Protein AF-A0A447TX66-F1 (afdb_monomer_lite)

Radius of gyration: 24.99 Å; chains: 1; bounding box: 85×60×57 Å

pLDDT: mean 77.47, std 19.2, range [28.36, 94.19]

InterPro domains:
  IPR015038 Glutarate 2-hydroxylase GlaH [PF08943] (21-142)
  IPR042098 Glutarate 2-hydroxylase superfamily [G3DSA:3.60.130.10] (15-152)

Sequence (162 aa):
MNALTAVKANTDDLAQRHTGFTLAPSAQSPRLLALTFTADTTKQFSSSGLRSGRCRRWNTNLSYVFKIGKILDDLCGNQLQPLLIKTLLNRAQGALLISAEGIDDVAQAEEMVKLATAVAHLIGRSNYDAMSGQYYARFRGQKRRQLRQLSAPAPPRNGTAQ

Organism: Salmonella enterica I (NCBI:txid59201)

Secondary structure (DSSP, 8-state):
-------------SSEEETTEEEEE-SS-TTEEEEEE-HHHHHHHHHSS--TTT-TTTTT-HHHHHHHHHHHHHHTTT-HHHHHHHHHH-TT--EEEEEETT--SGGGHHHHHHHHHHHHHHHS-PPPBTTTTBSS---------------PPPPP------

Structure (mmCIF, N/CA/C/O backbone):
data_AF-A0A447TX66-F1
#
_entry.id   AF-A0A447TX66-F1
#
loop_
_atom_site.group_PDB
_atom_site.id
_atom_site.type_symbol
_atom_site.label_atom_id
_atom_site.label_alt_id
_atom_site.label_comp_id
_atom_site.label_asym_id
_atom_site.label_entity_id
_atom_site.label_seq_id
_atom_site.pdbx_PDB_ins_code
_atom_site.Cartn_x
_atom_site.Cartn_y
_atom_site.Cartn_z
_atom_site.occupancy
_atom_site.B_iso_or_equiv
_atom_site.auth_seq_id
_atom_site.auth_comp_id
_atom_site.auth_asym_id
_atom_site.auth_atom_id
_atom_site.pdbx_PDB_model_num
ATOM 1 N N . MET A 1 1 ? -19.290 6.849 40.178 1.00 32.81 1 MET A N 1
ATOM 2 C CA . MET A 1 1 ? -20.041 6.180 39.094 1.00 32.81 1 MET A CA 1
ATOM 3 C C . MET A 1 1 ? -19.491 6.692 37.772 1.00 32.81 1 MET A C 1
ATOM 5 O O . MET A 1 1 ? -19.783 7.826 37.427 1.00 32.81 1 MET A O 1
ATOM 9 N N . ASN A 1 2 ? -18.656 5.917 37.073 1.00 33.47 2 ASN A N 1
ATOM 10 C CA . ASN A 1 2 ? -18.146 6.317 35.758 1.00 33.47 2 ASN A CA 1
ATOM 11 C C . ASN A 1 2 ? -18.961 5.597 34.688 1.00 33.47 2 ASN A C 1
ATOM 13 O O . ASN A 1 2 ? -18.847 4.383 34.529 1.00 33.47 2 ASN A O 1
ATOM 17 N N . ALA A 1 3 ? -19.805 6.356 33.992 1.00 41.78 3 ALA A N 1
ATOM 18 C CA . ALA A 1 3 ? -20.514 5.895 32.813 1.00 41.78 3 ALA A CA 1
ATOM 19 C C . ALA A 1 3 ? -19.485 5.620 31.710 1.00 41.78 3 ALA A C 1
ATOM 21 O O . ALA A 1 3 ? -19.002 6.529 31.037 1.00 41.78 3 ALA A O 1
ATOM 22 N N . LEU A 1 4 ? -19.113 4.349 31.562 1.00 43.75 4 LEU A N 1
ATOM 23 C CA . LEU A 1 4 ? -18.470 3.835 30.363 1.00 43.75 4 LEU A CA 1
ATOM 24 C C . LEU A 1 4 ? -19.499 3.938 29.239 1.00 43.75 4 LEU A C 1
ATOM 26 O O . LEU A 1 4 ? -20.278 3.017 29.003 1.00 43.75 4 LEU A O 1
ATOM 30 N N . THR A 1 5 ? -19.539 5.090 28.576 1.00 45.69 5 THR A N 1
ATOM 31 C CA . THR A 1 5 ? -20.245 5.243 27.312 1.00 45.69 5 THR A CA 1
ATOM 32 C C . THR A 1 5 ? -19.606 4.253 26.350 1.00 45.69 5 THR A C 1
ATOM 34 O O . THR A 1 5 ? -18.485 4.460 25.883 1.00 45.69 5 THR A O 1
ATOM 37 N N . ALA A 1 6 ? -20.283 3.129 26.117 1.00 41.47 6 ALA A N 1
ATOM 38 C CA . ALA A 1 6 ? -19.915 2.194 25.075 1.00 41.47 6 ALA A CA 1
ATOM 39 C C . ALA A 1 6 ? -19.901 2.982 23.763 1.00 41.47 6 ALA A C 1
ATOM 41 O O . ALA A 1 6 ? -20.948 3.361 23.236 1.00 41.47 6 ALA A O 1
ATOM 42 N N . VAL A 1 7 ? -18.701 3.285 23.270 1.00 37.75 7 VAL A N 1
ATOM 43 C CA . VAL A 1 7 ? -18.512 3.734 21.896 1.00 37.75 7 VAL A CA 1
ATOM 44 C C . VAL A 1 7 ? -19.089 2.614 21.046 1.00 37.75 7 VAL A C 1
ATOM 46 O O . VAL A 1 7 ? -18.527 1.519 21.011 1.00 37.75 7 VAL A O 1
ATOM 49 N N . LYS A 1 8 ? -20.255 2.864 20.438 1.00 35.69 8 LYS A N 1
ATOM 50 C CA . LYS A 1 8 ? -20.831 1.986 19.422 1.00 35.69 8 LYS A CA 1
ATOM 51 C C . LYS A 1 8 ? -19.712 1.669 18.439 1.00 35.69 8 LYS A C 1
ATOM 53 O O . LYS A 1 8 ? -19.178 2.570 17.793 1.00 35.69 8 LYS A O 1
ATOM 58 N N . ALA A 1 9 ? -19.323 0.401 18.373 1.00 38.03 9 ALA A N 1
ATOM 59 C CA . ALA A 1 9 ? -18.534 -0.071 17.258 1.00 38.03 9 ALA A CA 1
ATOM 60 C C . ALA A 1 9 ? -19.404 0.167 16.021 1.00 38.03 9 ALA A C 1
ATOM 62 O O . ALA A 1 9 ? -20.452 -0.458 15.880 1.00 38.03 9 ALA A O 1
ATOM 63 N N . ASN A 1 10 ? -19.023 1.128 15.179 1.00 38.28 10 ASN A N 1
ATOM 64 C CA . ASN A 1 10 ? -19.573 1.224 13.835 1.00 38.28 10 ASN A CA 1
ATOM 65 C C . ASN A 1 10 ? -19.105 -0.033 13.095 1.00 38.28 10 ASN A C 1
ATOM 67 O O . ASN A 1 10 ? -18.012 -0.070 12.535 1.00 38.28 10 ASN A O 1
ATOM 71 N N . THR A 1 11 ? -19.915 -1.083 13.178 1.00 41.38 11 THR A N 1
ATOM 72 C CA . THR A 1 11 ? -19.820 -2.325 12.404 1.00 41.38 11 THR A CA 1
ATOM 73 C C . THR A 1 11 ? -20.504 -2.146 11.042 1.00 41.38 11 THR A C 1
ATOM 75 O O . THR A 1 11 ? -21.015 -3.102 10.474 1.00 41.38 11 THR A O 1
ATOM 78 N N . ASP A 1 12 ? -20.509 -0.924 10.506 1.00 41.78 12 ASP A N 1
ATOM 79 C CA . ASP A 1 12 ? -21.156 -0.610 9.236 1.00 41.78 12 ASP A CA 1
ATOM 80 C C . ASP A 1 12 ? -20.103 -0.491 8.122 1.00 41.78 12 ASP A C 1
ATOM 82 O O . ASP A 1 12 ? -19.177 0.321 8.185 1.00 41.78 12 ASP A O 1
ATOM 86 N N . ASP A 1 13 ? -20.280 -1.359 7.122 1.00 46.25 13 ASP A N 1
ATOM 87 C CA . ASP A 1 13 ? -19.521 -1.577 5.884 1.00 46.25 13 ASP A CA 1
ATOM 88 C C . ASP A 1 13 ? -18.133 -2.219 5.991 1.00 46.25 13 ASP A C 1
ATOM 90 O O . ASP A 1 13 ? -17.082 -1.614 5.789 1.00 46.25 13 ASP A O 1
ATOM 94 N N . LEU A 1 14 ? -18.148 -3.538 6.188 1.00 51.56 14 LEU A N 1
ATOM 95 C CA . LEU A 1 14 ? -16.978 -4.419 6.152 1.00 51.56 14 LEU A CA 1
ATOM 96 C C . LEU A 1 14 ? -16.444 -4.678 4.721 1.00 51.56 14 LEU A C 1
ATOM 98 O O . LEU A 1 14 ? -15.543 -5.486 4.548 1.00 51.56 14 LEU A O 1
ATOM 102 N N . ALA A 1 15 ? -16.973 -4.026 3.684 1.00 57.84 15 ALA A N 1
ATOM 103 C CA . ALA A 1 15 ? -16.463 -4.136 2.316 1.00 57.84 15 ALA A CA 1
ATOM 104 C C . ALA A 1 15 ? -16.646 -2.812 1.563 1.00 57.84 15 ALA A C 1
ATOM 106 O O . ALA A 1 15 ? -17.476 -2.701 0.660 1.00 57.84 15 ALA A O 1
ATOM 107 N N . GLN A 1 16 ? -15.894 -1.783 1.950 1.00 69.19 16 GLN A N 1
ATOM 108 C CA . GLN A 1 16 ? -15.954 -0.501 1.252 1.00 69.19 16 GLN A CA 1
ATOM 109 C C . GLN A 1 16 ? -15.213 -0.622 -0.083 1.00 69.19 16 GLN A C 1
ATOM 111 O O . GLN A 1 16 ? -14.009 -0.898 -0.143 1.00 69.19 16 GLN A O 1
ATOM 116 N N . ARG A 1 17 ? -15.967 -0.460 -1.175 1.00 73.88 17 ARG A N 1
ATOM 117 C CA . ARG A 1 17 ? -15.412 -0.316 -2.520 1.00 73.88 17 ARG A CA 1
ATOM 118 C C . ARG A 1 17 ? -15.039 1.143 -2.713 1.00 73.88 17 ARG A C 1
ATOM 120 O O . ARG A 1 17 ? -15.911 2.007 -2.742 1.00 73.88 17 ARG A O 1
ATOM 127 N N . HIS A 1 18 ? -13.748 1.391 -2.842 1.00 81.31 18 HIS A N 1
ATOM 128 C CA . HIS A 1 18 ? -13.213 2.695 -3.190 1.00 81.31 18 HIS A CA 1
ATOM 129 C C . HIS A 1 18 ? -12.793 2.696 -4.656 1.00 81.31 18 HIS A C 1
ATOM 131 O O . HIS A 1 18 ? -12.703 1.652 -5.309 1.00 81.31 18 HIS A O 1
ATOM 137 N N . THR A 1 19 ? -12.525 3.880 -5.192 1.00 86.06 19 THR A N 1
ATOM 138 C CA . THR A 1 19 ? -12.015 4.004 -6.555 1.00 86.06 19 THR A CA 1
ATOM 139 C C . THR A 1 19 ? -10.628 3.361 -6.638 1.00 86.06 19 THR A C 1
ATOM 141 O O . THR A 1 19 ? -9.663 3.876 -6.083 1.00 86.06 19 THR A O 1
ATOM 144 N N . GLY A 1 20 ? -10.530 2.215 -7.316 1.00 85.56 20 GLY A N 1
ATOM 145 C CA . GLY A 1 20 ? -9.266 1.521 -7.587 1.00 85.56 20 GLY A CA 1
ATOM 146 C C . GLY A 1 20 ? -8.808 0.503 -6.535 1.00 85.56 20 GLY A C 1
ATOM 147 O O . GLY A 1 20 ? -7.859 -0.243 -6.793 1.00 85.56 20 GLY A O 1
ATOM 148 N N . PHE A 1 21 ? -9.484 0.399 -5.386 1.00 91.19 21 PHE A N 1
ATOM 149 C CA . PHE A 1 21 ? -9.155 -0.588 -4.353 1.00 91.19 21 PHE A CA 1
ATOM 150 C C . PHE A 1 21 ? -10.364 -0.998 -3.506 1.00 91.19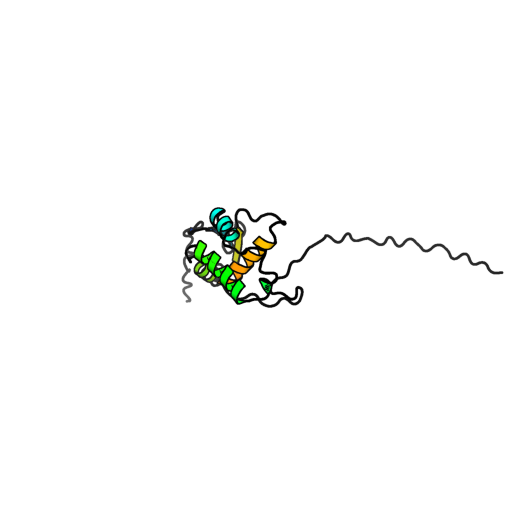 21 PHE A C 1
ATOM 152 O O . PHE A 1 21 ? -11.343 -0.267 -3.356 1.00 91.19 21 PHE A O 1
ATOM 159 N N . THR A 1 22 ? -10.279 -2.186 -2.918 1.00 92.19 22 THR A N 1
ATOM 160 C CA . THR A 1 22 ? -11.289 -2.736 -2.009 1.00 92.19 22 THR A CA 1
ATOM 161 C C . THR A 1 22 ? -10.712 -2.904 -0.615 1.00 92.19 22 THR A C 1
ATOM 163 O O . THR A 1 22 ? -9.579 -3.371 -0.475 1.00 92.19 22 THR A O 1
ATOM 166 N N . LEU A 1 23 ? -11.499 -2.573 0.407 1.00 90.88 23 LEU A N 1
ATOM 167 C CA . LEU A 1 23 ? -11.121 -2.730 1.808 1.00 90.88 23 LEU A CA 1
ATOM 168 C C . LEU A 1 23 ? -12.044 -3.742 2.491 1.00 90.88 23 LEU A C 1
ATOM 170 O O . LEU A 1 23 ? -13.252 -3.529 2.517 1.00 90.88 23 LEU A O 1
ATOM 174 N N . ALA A 1 24 ? -11.481 -4.804 3.066 1.00 89.50 24 ALA A N 1
ATOM 175 C CA . ALA A 1 24 ? -12.223 -5.817 3.816 1.00 89.50 24 ALA A CA 1
ATOM 176 C C . ALA A 1 24 ? -11.496 -6.198 5.119 1.00 89.50 24 ALA A C 1
ATOM 178 O O . ALA A 1 24 ? -10.269 -6.201 5.143 1.00 89.50 24 ALA A O 1
ATOM 179 N N . PRO A 1 25 ? -12.182 -6.537 6.221 1.00 89.75 25 PRO A N 1
ATOM 180 C CA . PRO A 1 25 ? -11.547 -7.107 7.401 1.00 89.75 25 PRO A CA 1
ATOM 181 C C . PRO A 1 25 ? -10.869 -8.441 7.093 1.00 89.75 25 PRO A C 1
ATOM 183 O O . PRO A 1 25 ? -11.369 -9.253 6.316 1.00 89.75 25 PRO A O 1
ATOM 186 N N . SER A 1 26 ? -9.745 -8.691 7.755 1.00 88.94 26 SER A N 1
ATOM 187 C CA . SER A 1 26 ? -9.076 -9.986 7.706 1.00 88.94 26 SER A CA 1
ATOM 188 C C . SER A 1 26 ? -9.844 -11.038 8.504 1.00 88.94 26 SER A C 1
ATOM 190 O O . SER A 1 26 ? -10.420 -10.750 9.555 1.00 88.94 26 SER A O 1
ATOM 192 N N . ALA A 1 27 ? -9.752 -12.294 8.062 1.00 87.12 27 ALA A N 1
ATOM 193 C CA . ALA A 1 27 ? -10.282 -13.449 8.786 1.00 87.12 27 ALA A CA 1
ATOM 194 C C . ALA A 1 27 ? -9.661 -13.621 10.187 1.00 87.12 27 ALA A C 1
ATOM 196 O O . ALA A 1 27 ? -10.265 -14.235 11.060 1.00 87.12 27 ALA A O 1
ATOM 197 N N . GLN A 1 28 ? -8.452 -13.094 10.410 1.00 88.19 28 GLN A N 1
ATOM 198 C CA . GLN A 1 28 ? -7.728 -13.269 11.672 1.00 88.19 28 GLN A CA 1
ATOM 199 C C . GLN A 1 28 ? -8.177 -12.299 12.767 1.00 88.19 28 GLN A C 1
ATOM 201 O O . GLN A 1 28 ? -8.151 -12.643 13.946 1.00 88.19 28 GLN A O 1
ATOM 206 N N . SER A 1 29 ? -8.511 -11.060 12.406 1.00 87.06 29 SER A N 1
ATOM 207 C CA . SER A 1 29 ? -8.827 -10.024 13.385 1.00 87.06 29 SER A CA 1
ATOM 208 C C . SER A 1 29 ? -9.587 -8.872 12.739 1.00 87.06 29 SER A C 1
ATOM 210 O O . SER A 1 29 ? -9.157 -8.382 11.694 1.00 87.06 29 SER A O 1
ATOM 212 N N . PRO A 1 30 ? -10.623 -8.333 13.408 1.00 86.19 30 PRO A N 1
ATOM 213 C CA . PRO A 1 30 ? -11.328 -7.141 12.941 1.00 86.19 30 PRO A CA 1
ATOM 214 C C . PRO A 1 30 ? -10.456 -5.873 12.979 1.00 86.19 30 PRO A C 1
ATOM 216 O O . PRO A 1 30 ? -10.826 -4.853 12.405 1.00 86.19 30 PRO A O 1
ATOM 219 N N . ARG A 1 31 ? -9.298 -5.914 13.656 1.00 90.12 31 ARG A N 1
ATOM 220 C CA . ARG A 1 31 ? -8.341 -4.793 13.710 1.00 90.12 31 ARG A CA 1
ATOM 221 C C . ARG A 1 31 ? -7.443 -4.713 12.474 1.00 90.12 31 ARG A C 1
ATOM 223 O O . ARG A 1 31 ? -6.827 -3.673 12.250 1.00 90.12 31 ARG A O 1
ATOM 230 N N . LEU A 1 32 ? -7.337 -5.813 11.726 1.00 91.69 32 LEU A N 1
ATOM 231 C CA . LEU A 1 32 ? -6.514 -5.934 10.530 1.00 91.69 32 LEU A CA 1
ATOM 232 C C . LEU A 1 32 ? -7.409 -5.812 9.300 1.00 91.69 32 LEU A C 1
ATOM 234 O O . LEU A 1 32 ? -8.281 -6.652 9.085 1.00 91.69 32 LEU A O 1
ATOM 238 N N . LEU A 1 33 ? -7.173 -4.792 8.481 1.00 92.69 33 LEU A N 1
ATOM 239 C CA . LEU A 1 33 ? -7.903 -4.600 7.230 1.00 92.69 33 LEU A CA 1
ATOM 240 C C . LEU A 1 33 ? -7.042 -5.038 6.046 1.00 92.69 33 LEU A C 1
ATOM 242 O O . LEU A 1 33 ? -5.893 -4.628 5.922 1.00 92.69 33 LEU A O 1
ATOM 246 N N . ALA A 1 34 ? -7.600 -5.861 5.173 1.00 93.31 34 ALA A N 1
ATOM 247 C CA . ALA A 1 34 ? -7.046 -6.213 3.881 1.00 93.31 34 ALA A CA 1
ATOM 248 C C . ALA A 1 34 ? -7.454 -5.162 2.839 1.00 93.31 34 ALA A C 1
ATOM 250 O O . ALA A 1 34 ? -8.631 -5.019 2.507 1.00 93.31 34 ALA A O 1
ATOM 251 N N . LEU A 1 35 ? -6.471 -4.424 2.333 1.00 93.75 35 LEU A N 1
ATOM 252 C CA . LEU A 1 35 ? -6.601 -3.492 1.223 1.00 93.75 35 LEU A CA 1
ATOM 253 C C . LEU A 1 35 ? -6.042 -4.163 -0.029 1.00 93.75 35 LEU A C 1
ATOM 255 O O . LEU A 1 35 ? -4.848 -4.454 -0.101 1.00 93.75 35 LEU A O 1
ATOM 259 N N . THR A 1 36 ? -6.904 -4.389 -1.015 1.00 93.62 36 THR A N 1
ATOM 260 C CA . THR A 1 36 ? -6.514 -4.989 -2.297 1.00 93.62 36 THR A CA 1
ATOM 261 C C . THR A 1 36 ? -6.708 -3.981 -3.421 1.00 93.62 36 THR A C 1
ATOM 263 O O . THR A 1 36 ? -7.818 -3.486 -3.622 1.00 93.62 36 THR A O 1
ATOM 266 N N . PHE A 1 37 ? -5.634 -3.651 -4.138 1.00 94.19 37 PHE A N 1
ATOM 267 C CA . PHE A 1 37 ? -5.701 -2.830 -5.346 1.00 94.19 37 PHE A CA 1
ATOM 268 C C . PHE A 1 37 ? -6.218 -3.655 -6.517 1.00 94.19 37 PHE A C 1
ATOM 270 O O . PHE A 1 37 ? -5.757 -4.773 -6.746 1.00 94.19 37 PHE A O 1
ATOM 277 N N . THR A 1 38 ? -7.132 -3.064 -7.281 1.00 94.00 38 THR A N 1
ATOM 278 C CA . THR A 1 38 ? -7.698 -3.695 -8.476 1.00 94.00 38 THR A CA 1
ATOM 279 C C . THR A 1 38 ? -6.639 -3.889 -9.564 1.00 94.00 38 THR A C 1
ATOM 281 O O . THR A 1 38 ? -5.660 -3.134 -9.659 1.00 94.00 38 THR A O 1
ATOM 284 N N . ALA A 1 39 ? -6.839 -4.893 -10.417 1.00 91.69 39 ALA A N 1
ATOM 285 C CA . ALA A 1 39 ? -5.928 -5.195 -11.519 1.00 91.69 39 ALA A CA 1
ATOM 286 C C . ALA A 1 39 ? -5.744 -4.002 -12.474 1.00 91.69 39 ALA A C 1
ATOM 288 O O . ALA A 1 39 ? -4.645 -3.782 -12.987 1.00 91.69 39 ALA A O 1
ATOM 289 N N . ASP A 1 40 ? -6.788 -3.198 -12.688 1.00 91.56 40 ASP A N 1
ATOM 290 C CA . ASP A 1 40 ? -6.733 -2.027 -13.567 1.00 91.56 40 ASP A CA 1
ATOM 291 C C . ASP A 1 40 ? -5.839 -0.925 -12.995 1.00 91.56 40 ASP A C 1
ATOM 293 O O . ASP A 1 40 ? -4.947 -0.434 -13.692 1.00 91.56 40 ASP A O 1
ATOM 297 N N . THR A 1 41 ? -5.998 -0.590 -11.712 1.00 91.12 41 THR A N 1
ATOM 298 C CA . THR A 1 41 ? -5.131 0.380 -11.025 1.00 91.12 41 THR A CA 1
ATOM 299 C C . THR A 1 41 ? -3.682 -0.091 -11.014 1.00 91.12 41 THR A C 1
ATOM 301 O O . THR A 1 41 ? -2.769 0.700 -11.242 1.00 91.12 41 THR A O 1
ATOM 304 N N . THR A 1 42 ? -3.460 -1.391 -10.827 1.00 90.38 42 THR A N 1
ATOM 305 C CA . THR A 1 42 ? -2.119 -1.983 -10.788 1.00 90.38 42 THR A CA 1
ATOM 306 C C . THR A 1 42 ? -1.441 -1.930 -12.159 1.00 90.38 42 THR A C 1
ATOM 308 O O . THR A 1 42 ? -0.279 -1.532 -12.268 1.00 90.38 42 THR A O 1
ATOM 311 N N . LYS A 1 43 ? -2.172 -2.234 -13.239 1.00 90.06 43 LYS A N 1
ATOM 312 C CA . LYS A 1 43 ? -1.685 -2.077 -14.620 1.00 90.06 43 LYS A CA 1
ATOM 313 C C . LYS A 1 43 ? -1.374 -0.621 -14.949 1.00 90.06 43 LYS A C 1
ATOM 315 O O . LYS A 1 43 ? -0.327 -0.345 -15.538 1.00 90.06 43 LYS A O 1
ATOM 320 N N . GLN A 1 44 ? -2.251 0.308 -14.567 1.00 89.69 44 GLN A N 1
ATOM 321 C CA . GLN A 1 44 ? -2.035 1.740 -14.783 1.00 89.69 44 GLN A CA 1
ATOM 322 C C . GLN A 1 44 ? -0.822 2.241 -14.000 1.00 89.69 44 GLN A C 1
ATOM 324 O O . GLN A 1 44 ? 0.018 2.931 -14.571 1.00 89.69 44 GLN A O 1
ATOM 329 N N . PHE A 1 45 ? -0.657 1.824 -12.744 1.00 89.69 45 PHE A N 1
ATOM 330 C CA . PHE A 1 45 ? 0.502 2.169 -11.925 1.00 89.69 45 PHE A CA 1
ATOM 331 C C . PHE A 1 45 ? 1.807 1.660 -12.552 1.00 89.69 45 PHE A C 1
ATOM 333 O O . PHE A 1 45 ? 2.736 2.442 -12.755 1.00 89.69 45 PHE A O 1
ATOM 340 N N . SER A 1 46 ? 1.850 0.396 -12.980 1.00 84.25 46 SER A N 1
ATOM 341 C CA . SER A 1 46 ? 3.004 -0.176 -13.687 1.00 84.25 46 SER A CA 1
ATOM 342 C C . SER A 1 46 ? 3.301 0.538 -15.015 1.00 84.25 46 SER A C 1
ATOM 344 O O . SER A 1 46 ? 4.465 0.747 -15.366 1.00 84.25 46 SER A O 1
ATOM 346 N N . SER A 1 47 ? 2.259 0.972 -15.732 1.00 79.69 47 SER A N 1
ATOM 347 C CA . SER A 1 47 ? 2.367 1.655 -17.032 1.00 79.69 47 SER A CA 1
ATOM 348 C C . SER A 1 47 ? 2.706 3.143 -16.920 1.00 79.69 47 SER A C 1
ATOM 350 O O . SER A 1 47 ? 3.318 3.695 -17.833 1.00 79.69 47 SER A O 1
ATOM 352 N N . SER A 1 48 ? 2.365 3.792 -15.800 1.00 66.69 48 SER A N 1
ATOM 353 C CA . SER A 1 48 ? 2.481 5.243 -15.549 1.00 66.69 48 SER A CA 1
ATOM 354 C C . SER A 1 48 ? 3.916 5.795 -15.514 1.00 66.69 48 SER A C 1
ATOM 356 O O . SER A 1 48 ? 4.156 6.955 -15.184 1.00 66.69 48 SER A O 1
ATOM 358 N N . GLY A 1 49 ? 4.896 5.010 -15.961 1.00 55.44 49 GLY A N 1
ATOM 359 C CA . GLY A 1 49 ? 6.169 5.569 -16.390 1.00 55.44 49 GLY A CA 1
ATOM 360 C C . GLY A 1 49 ? 7.211 5.657 -15.286 1.00 55.44 49 GLY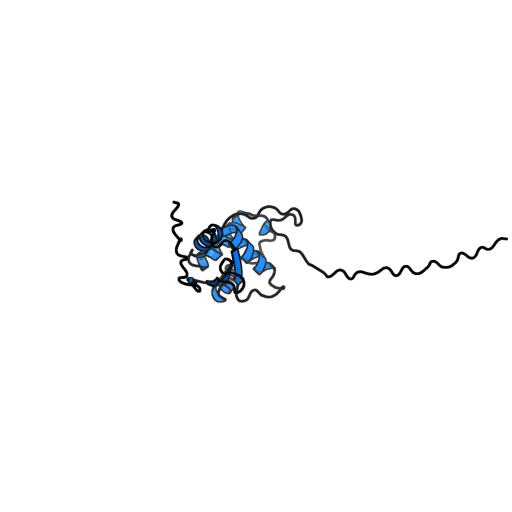 A C 1
ATOM 361 O O . GLY A 1 49 ? 8.066 6.539 -15.316 1.00 55.44 49 GLY A O 1
ATOM 362 N N . LEU A 1 50 ? 7.261 4.662 -14.401 1.00 54.62 50 LEU A N 1
ATOM 363 C CA . LEU A 1 50 ? 8.496 4.301 -13.696 1.00 54.62 50 LEU A CA 1
ATOM 364 C C . LEU A 1 50 ? 9.371 3.441 -14.619 1.00 54.62 50 LEU A C 1
ATOM 366 O O . LEU A 1 50 ? 9.735 2.316 -14.278 1.00 54.62 50 LEU A O 1
ATOM 370 N N . ARG A 1 51 ? 9.650 3.954 -15.830 1.00 45.38 51 ARG A N 1
ATOM 371 C CA . ARG A 1 51 ? 10.447 3.278 -16.864 1.00 45.38 51 ARG A CA 1
ATOM 372 C C . ARG A 1 51 ? 11.809 2.915 -16.273 1.00 45.38 51 ARG A C 1
ATOM 374 O O . ARG A 1 51 ? 12.648 3.789 -16.045 1.00 45.38 51 ARG A O 1
ATOM 381 N N . SER A 1 52 ? 12.036 1.616 -16.108 1.00 46.44 52 SER A N 1
ATOM 382 C CA . SER A 1 52 ? 13.230 0.991 -15.527 1.00 46.44 52 SER A CA 1
ATOM 383 C C . SER A 1 52 ? 14.556 1.350 -16.230 1.00 46.44 52 SER A C 1
ATOM 385 O O . SER A 1 52 ? 15.623 1.005 -15.743 1.00 46.44 52 SER A O 1
ATOM 387 N N . GLY A 1 53 ? 14.518 2.087 -17.350 1.00 41.12 53 GLY A N 1
ATOM 388 C CA . GLY A 1 53 ? 15.683 2.406 -18.182 1.00 41.12 53 GLY A CA 1
ATOM 389 C C . GLY A 1 53 ? 16.398 3.744 -17.936 1.00 41.12 53 GLY A C 1
ATOM 390 O O . GLY A 1 53 ? 17.451 3.948 -18.529 1.00 41.12 53 GLY A O 1
ATOM 391 N N . ARG A 1 54 ? 15.889 4.677 -17.108 1.00 28.36 54 ARG A N 1
ATOM 392 C CA . ARG A 1 54 ? 16.573 5.981 -16.869 1.00 28.36 54 ARG A CA 1
ATOM 393 C C . ARG A 1 54 ? 16.954 6.291 -15.420 1.00 28.36 54 ARG A C 1
ATOM 395 O O . ARG A 1 54 ? 17.734 7.210 -15.190 1.00 28.36 54 ARG A O 1
ATOM 402 N N . CYS A 1 55 ? 16.488 5.517 -14.444 1.00 42.38 55 CYS A N 1
ATOM 403 C CA . CYS A 1 55 ? 16.763 5.777 -13.031 1.00 42.38 55 CYS A CA 1
ATOM 404 C C . CYS A 1 55 ? 17.531 4.614 -12.402 1.00 42.38 55 CYS A C 1
ATOM 406 O O . CYS A 1 55 ? 16.964 3.795 -11.688 1.00 42.38 55 CYS A O 1
ATOM 408 N N . ARG A 1 56 ? 18.856 4.597 -12.593 1.00 45.06 56 ARG A N 1
ATOM 409 C CA . ARG A 1 56 ? 19.785 3.689 -11.889 1.00 45.06 56 ARG A CA 1
ATOM 410 C C . ARG A 1 56 ? 19.766 3.857 -10.351 1.00 45.06 56 ARG A C 1
ATOM 412 O O . ARG A 1 56 ? 20.426 3.097 -9.657 1.00 45.06 56 ARG A O 1
ATOM 419 N N . ARG A 1 57 ? 19.026 4.844 -9.817 1.00 52.31 57 ARG A N 1
ATOM 420 C CA . ARG A 1 57 ? 18.909 5.185 -8.387 1.00 52.31 57 ARG A CA 1
ATOM 421 C C . ARG A 1 57 ? 17.578 5.890 -8.053 1.00 52.31 57 ARG A C 1
ATOM 423 O O . ARG A 1 57 ? 17.547 7.040 -7.626 1.00 52.31 57 ARG A O 1
ATOM 430 N N . TRP A 1 58 ? 16.436 5.228 -8.250 1.00 56.06 58 TRP A N 1
ATOM 431 C CA . TRP A 1 58 ? 15.163 5.726 -7.684 1.00 56.06 58 TRP A CA 1
ATOM 432 C C . TRP A 1 58 ? 15.178 5.699 -6.144 1.00 56.06 58 TRP A C 1
ATOM 434 O O . TRP A 1 58 ? 14.490 6.481 -5.497 1.00 56.06 58 TRP A O 1
ATOM 444 N N . ASN A 1 59 ? 16.022 4.850 -5.555 1.00 61.12 59 ASN A N 1
ATOM 445 C CA . ASN A 1 59 ? 16.184 4.702 -4.113 1.00 61.12 59 ASN A CA 1
ATOM 446 C C . ASN A 1 59 ? 16.973 5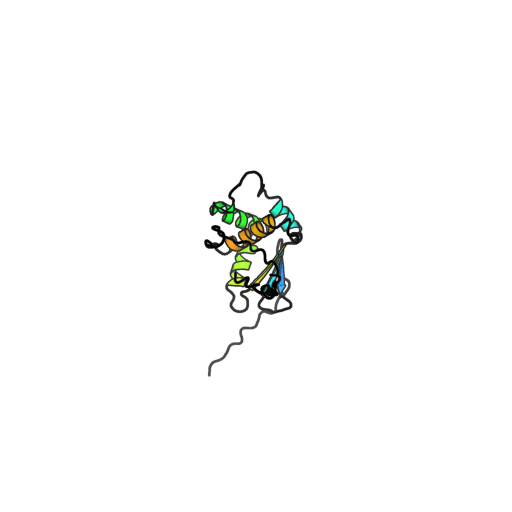.838 -3.424 1.00 61.12 59 ASN A C 1
ATOM 448 O O . ASN A 1 59 ? 17.053 5.873 -2.203 1.00 61.12 59 ASN A O 1
ATOM 452 N N . THR A 1 60 ? 17.579 6.759 -4.177 1.00 59.31 60 THR A N 1
ATOM 453 C CA . THR A 1 60 ? 18.500 7.771 -3.612 1.00 59.31 60 THR A CA 1
ATOM 454 C C . THR A 1 60 ? 17.900 9.169 -3.573 1.00 59.31 60 THR A C 1
ATOM 456 O O . THR A 1 60 ? 18.335 10.003 -2.787 1.00 59.31 60 THR A O 1
ATOM 459 N N . ASN A 1 61 ? 16.879 9.426 -4.392 1.00 69.06 61 ASN A N 1
ATOM 460 C CA . ASN A 1 61 ? 16.226 10.727 -4.477 1.00 69.06 61 ASN A CA 1
ATOM 461 C C . ASN A 1 61 ? 14.875 10.688 -3.760 1.00 69.06 61 ASN A C 1
ATOM 463 O O . ASN A 1 61 ? 13.912 10.120 -4.276 1.00 69.06 61 ASN A O 1
ATOM 467 N N . LEU A 1 62 ? 14.788 11.344 -2.602 1.00 70.69 62 LEU A N 1
ATOM 468 C CA . LEU A 1 62 ? 13.562 11.385 -1.797 1.00 70.69 62 LEU A CA 1
ATOM 469 C C . LEU A 1 62 ? 12.358 11.953 -2.558 1.00 70.69 62 LEU A C 1
ATOM 471 O O . LEU A 1 62 ? 11.262 11.411 -2.457 1.00 70.69 62 LEU A O 1
ATOM 475 N N . SER A 1 63 ? 12.542 13.003 -3.363 1.00 77.50 63 SER A N 1
ATOM 476 C CA . SER A 1 63 ? 11.437 13.632 -4.103 1.00 77.50 63 SER A CA 1
ATOM 477 C C . SER A 1 63 ? 10.763 12.674 -5.090 1.00 77.50 63 SER A C 1
ATOM 479 O O . SER A 1 63 ? 9.563 12.772 -5.333 1.00 77.50 63 SER A O 1
ATOM 481 N N . TYR A 1 64 ? 11.520 11.725 -5.651 1.00 81.50 64 TYR A N 1
ATOM 482 C CA . TYR A 1 64 ? 10.981 10.736 -6.585 1.00 81.50 64 TYR A CA 1
ATOM 483 C C . TYR A 1 64 ? 10.060 9.740 -5.881 1.00 81.50 64 TYR A C 1
ATOM 485 O O . TYR A 1 64 ? 9.023 9.358 -6.413 1.00 81.50 64 TYR A O 1
ATOM 493 N N . VAL A 1 65 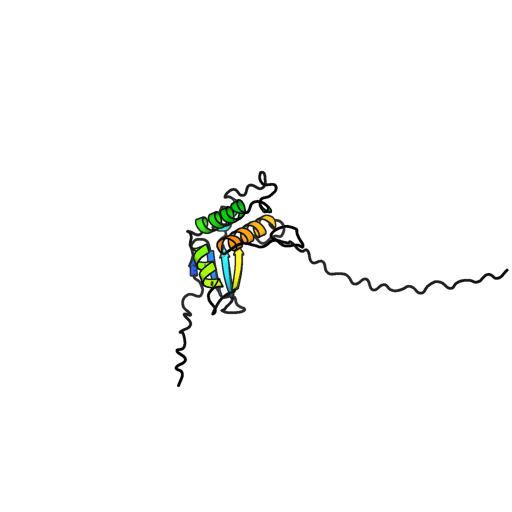? 10.414 9.375 -4.653 1.00 83.38 65 VAL A N 1
ATOM 494 C CA . VAL A 1 65 ? 9.650 8.454 -3.821 1.00 83.38 65 VAL A CA 1
ATOM 495 C C . VAL A 1 65 ? 8.293 9.054 -3.417 1.00 83.38 65 VAL A C 1
ATOM 497 O O . VAL A 1 65 ? 7.269 8.389 -3.560 1.00 83.38 65 VAL A O 1
ATOM 500 N N . PHE A 1 66 ? 8.247 10.337 -3.043 1.00 88.12 66 PHE A N 1
ATOM 501 C CA . PHE A 1 66 ? 6.974 11.038 -2.810 1.00 88.12 66 PHE A CA 1
ATOM 502 C C . PHE A 1 66 ? 6.144 11.191 -4.090 1.00 88.12 66 PHE A C 1
ATOM 504 O O . PHE A 1 66 ? 4.921 11.066 -4.057 1.00 88.12 66 PHE A O 1
ATOM 511 N N . LYS A 1 67 ? 6.798 11.415 -5.237 1.00 88.81 67 LYS A N 1
ATOM 512 C CA . LYS A 1 67 ? 6.114 11.496 -6.534 1.00 88.81 67 LYS A CA 1
ATOM 513 C C . LYS A 1 67 ? 5.434 10.177 -6.905 1.00 88.81 67 LYS A C 1
ATOM 515 O O . LYS A 1 67 ? 4.318 10.207 -7.407 1.00 88.81 67 LYS A O 1
ATOM 520 N N . ILE A 1 68 ? 6.079 9.040 -6.636 1.00 88.44 68 ILE A N 1
ATOM 521 C CA . ILE A 1 68 ? 5.484 7.711 -6.837 1.00 88.44 68 ILE A CA 1
ATOM 522 C C . ILE A 1 68 ? 4.233 7.540 -5.967 1.00 88.44 68 ILE A C 1
ATOM 524 O O . ILE A 1 68 ? 3.204 7.100 -6.474 1.00 88.44 68 ILE A O 1
ATOM 528 N N . GLY A 1 69 ? 4.313 7.911 -4.683 1.00 90.50 69 GLY A N 1
ATOM 529 C CA . GLY A 1 69 ? 3.162 7.884 -3.777 1.00 90.50 69 GLY A CA 1
ATOM 530 C C . GLY A 1 69 ? 1.996 8.703 -4.323 1.00 90.50 69 GLY A C 1
ATOM 531 O O . GLY A 1 69 ? 0.889 8.187 -4.447 1.00 90.50 69 GLY A O 1
ATOM 532 N N . LYS A 1 70 ? 2.267 9.941 -4.751 1.00 91.75 70 LYS A N 1
ATOM 533 C CA . LYS A 1 70 ? 1.253 10.825 -5.334 1.00 91.75 70 LYS A CA 1
ATOM 534 C C . LYS A 1 70 ? 0.579 10.226 -6.573 1.00 91.75 70 LYS A C 1
ATOM 536 O O . LYS A 1 70 ? -0.638 10.259 -6.656 1.00 91.75 70 LYS A O 1
ATOM 541 N N . ILE A 1 71 ? 1.342 9.630 -7.494 1.00 91.94 71 ILE A N 1
ATOM 542 C CA . ILE A 1 71 ? 0.773 8.975 -8.686 1.00 91.94 71 ILE A CA 1
ATOM 543 C C . ILE A 1 71 ? -0.205 7.862 -8.284 1.00 91.94 71 ILE A C 1
ATOM 545 O O . ILE A 1 71 ? -1.271 7.749 -8.879 1.00 91.94 71 ILE A O 1
ATOM 549 N N . LEU A 1 72 ? 0.134 7.054 -7.274 1.00 91.94 72 LEU A N 1
ATOM 550 C CA . LEU A 1 72 ? -0.752 5.987 -6.803 1.00 91.94 72 LEU A CA 1
ATOM 551 C C . LEU A 1 72 ? -2.049 6.540 -6.191 1.00 91.94 72 LEU A C 1
ATOM 553 O O . LEU A 1 72 ? -3.122 6.000 -6.447 1.00 91.94 72 LEU A O 1
ATOM 557 N N . ASP A 1 73 ? -1.956 7.610 -5.403 1.00 93.44 73 ASP A N 1
ATOM 558 C CA . ASP A 1 73 ? -3.124 8.256 -4.795 1.00 93.44 73 ASP A CA 1
ATOM 559 C C . ASP A 1 73 ? -4.014 8.944 -5.842 1.00 93.44 73 ASP A C 1
ATOM 561 O O . ASP A 1 73 ? -5.234 8.793 -5.797 1.00 93.44 73 ASP A O 1
ATOM 565 N N . ASP A 1 74 ? -3.418 9.598 -6.844 1.00 92.94 74 ASP A N 1
ATOM 566 C CA . ASP A 1 74 ? -4.136 10.210 -7.968 1.00 92.94 74 ASP A CA 1
ATOM 567 C C . ASP A 1 74 ? -4.915 9.148 -8.776 1.00 92.94 74 ASP A C 1
ATOM 569 O O . ASP A 1 74 ? -6.073 9.364 -9.134 1.00 92.94 74 ASP A O 1
ATOM 573 N N . LEU A 1 75 ? -4.337 7.955 -8.990 1.00 91.94 75 LEU A N 1
ATOM 574 C CA . LEU A 1 75 ? -5.030 6.816 -9.621 1.00 91.94 75 LEU A CA 1
ATOM 575 C C . LEU A 1 75 ? -6.207 6.284 -8.785 1.00 91.94 75 LEU A C 1
ATOM 577 O O . LEU A 1 75 ? -7.126 5.674 -9.331 1.00 91.94 75 LEU A O 1
ATOM 581 N N . CYS A 1 76 ? -6.188 6.519 -7.473 1.00 91.06 76 CYS A N 1
ATOM 582 C CA . CYS A 1 76 ? -7.251 6.140 -6.545 1.00 91.06 76 CYS A CA 1
ATOM 583 C C . CYS A 1 76 ? -8.221 7.302 -6.244 1.00 91.06 76 CYS A C 1
ATOM 585 O O . CYS A 1 76 ? -8.994 7.238 -5.285 1.00 91.06 76 CYS A O 1
ATOM 587 N N . GLY A 1 77 ? -8.171 8.394 -7.021 1.00 90.44 77 GLY A N 1
ATOM 588 C CA . GLY A 1 77 ? -9.028 9.569 -6.835 1.00 90.44 77 GLY A CA 1
ATOM 589 C C . GLY A 1 77 ? -8.772 10.328 -5.529 1.00 90.44 77 GLY A C 1
ATOM 590 O O . GLY A 1 77 ? -9.713 10.858 -4.941 1.00 90.44 77 GLY A O 1
ATOM 591 N N . ASN A 1 78 ? -7.528 10.326 -5.045 1.00 92.31 78 ASN A N 1
ATOM 592 C CA . ASN A 1 78 ? -7.079 10.959 -3.799 1.00 92.31 78 ASN A CA 1
ATOM 593 C C . ASN A 1 78 ? -7.775 10.459 -2.520 1.00 92.31 78 ASN A C 1
ATOM 595 O O . ASN A 1 78 ? -7.826 11.146 -1.498 1.00 92.31 78 ASN A O 1
ATOM 599 N N . GLN A 1 79 ? -8.329 9.244 -2.565 1.00 90.88 79 GLN A N 1
ATOM 600 C CA . GLN A 1 79 ? -8.989 8.611 -1.419 1.00 90.88 79 GLN A CA 1
ATOM 601 C C . GLN A 1 79 ? -8.044 7.720 -0.606 1.00 90.88 79 GLN A C 1
ATOM 603 O O . GLN A 1 79 ? -8.351 7.385 0.540 1.00 90.88 79 GLN A O 1
ATOM 608 N N . LEU A 1 80 ? -6.901 7.326 -1.174 1.00 92.38 80 LEU A N 1
ATOM 609 C CA . LEU A 1 80 ? -6.008 6.345 -0.568 1.00 92.38 80 LEU A CA 1
ATOM 610 C C . LEU A 1 80 ? -5.265 6.950 0.627 1.00 92.38 80 LEU A C 1
ATOM 612 O O . LEU A 1 80 ? -5.292 6.381 1.717 1.00 92.38 80 LEU A O 1
ATOM 616 N N . GLN A 1 81 ? -4.646 8.120 0.460 1.00 93.19 81 GLN A N 1
ATOM 617 C CA . GLN A 1 81 ? -3.911 8.791 1.536 1.00 93.19 81 GLN A CA 1
ATOM 618 C C . GLN A 1 81 ? -4.753 9.038 2.807 1.00 93.19 81 GLN A C 1
ATOM 620 O O . GLN A 1 81 ? -4.325 8.605 3.885 1.00 93.19 81 GLN A O 1
ATOM 625 N N . PRO A 1 82 ? -5.933 9.694 2.744 1.00 93.25 82 PRO A N 1
ATOM 626 C CA . PRO A 1 82 ? -6.727 9.952 3.944 1.00 93.25 82 PRO A CA 1
ATOM 627 C C . PRO A 1 82 ? -7.222 8.659 4.602 1.00 93.25 82 PRO A C 1
ATOM 629 O O . PRO A 1 82 ? -7.282 8.588 5.831 1.00 93.25 82 PRO A O 1
ATOM 632 N N . LEU A 1 83 ? -7.527 7.622 3.813 1.00 92.56 83 LEU A N 1
ATOM 633 C CA . LEU A 1 83 ? -7.934 6.319 4.333 1.00 92.56 83 LEU A CA 1
ATOM 634 C C . LEU A 1 83 ? -6.800 5.645 5.105 1.00 92.56 83 LEU A C 1
ATOM 636 O O . LEU A 1 83 ? -7.013 5.223 6.239 1.00 92.56 83 LEU A O 1
ATOM 640 N N . LEU A 1 84 ? -5.590 5.600 4.540 1.00 93.12 84 LEU A N 1
ATOM 641 C CA . LEU A 1 84 ? -4.427 5.005 5.202 1.00 93.12 84 LEU A CA 1
ATOM 642 C C . LEU A 1 84 ? -4.137 5.688 6.54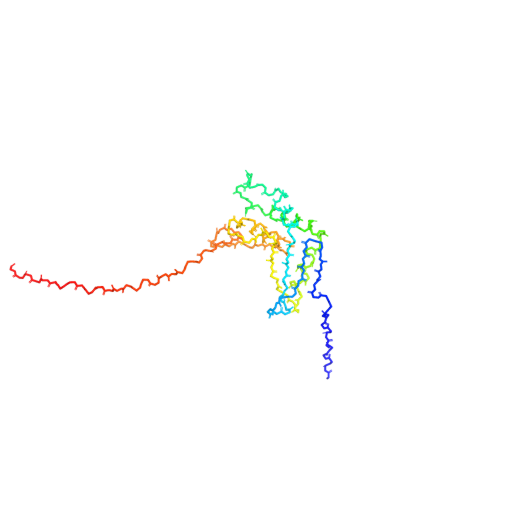6 1.00 93.12 84 LEU A C 1
ATOM 644 O O . LEU A 1 84 ? -3.971 5.010 7.561 1.00 93.12 84 LEU A O 1
ATOM 648 N N . ILE A 1 85 ? -4.130 7.026 6.576 1.00 93.69 85 ILE A N 1
ATOM 649 C CA . ILE A 1 85 ? -3.891 7.801 7.803 1.00 93.69 85 ILE A CA 1
ATOM 650 C C . ILE A 1 85 ? -4.995 7.532 8.833 1.00 93.69 85 ILE A C 1
ATOM 652 O O . ILE A 1 85 ? -4.700 7.249 9.995 1.00 93.69 85 ILE A O 1
ATOM 656 N N . LYS A 1 86 ? -6.267 7.562 8.415 1.00 93.50 86 LYS A N 1
ATOM 657 C CA . LYS A 1 86 ? -7.412 7.293 9.294 1.00 93.50 86 LYS A CA 1
ATOM 658 C C . LYS A 1 86 ? -7.342 5.892 9.902 1.00 93.50 86 LYS A C 1
ATOM 660 O O . LYS A 1 86 ? -7.557 5.747 11.103 1.00 93.50 86 LYS A O 1
ATOM 665 N N . THR A 1 87 ? -7.036 4.870 9.104 1.00 91.50 87 THR A N 1
ATOM 666 C CA . THR A 1 87 ? -6.957 3.481 9.575 1.00 91.50 87 THR A CA 1
ATOM 667 C C . THR A 1 87 ? -5.778 3.258 10.519 1.00 91.50 87 THR A C 1
ATOM 669 O O . THR A 1 87 ? -5.938 2.562 11.520 1.00 91.50 87 THR A O 1
ATOM 672 N N . LEU A 1 88 ? -4.610 3.846 10.237 1.00 92.44 88 LEU A N 1
ATOM 673 C CA . LEU A 1 88 ? -3.412 3.674 11.067 1.00 92.44 88 LEU A CA 1
ATOM 674 C C . LEU A 1 88 ? -3.489 4.434 12.397 1.00 92.44 88 LEU A C 1
ATOM 676 O O . LEU A 1 88 ? -3.007 3.933 13.409 1.00 92.44 88 LEU A O 1
ATOM 680 N N . LEU A 1 89 ? -4.106 5.619 12.421 1.00 93.50 89 LEU A N 1
ATOM 681 C CA . LEU A 1 89 ? -4.266 6.412 13.647 1.00 93.50 89 LEU A CA 1
ATOM 682 C C . LEU A 1 89 ? -5.440 5.948 14.523 1.00 93.50 89 LEU A C 1
ATOM 684 O O . LEU A 1 89 ? -5.525 6.311 15.698 1.00 93.50 89 LEU A O 1
ATOM 688 N N . ASN A 1 90 ? -6.358 5.150 13.981 1.00 92.38 90 ASN A N 1
ATOM 689 C CA . ASN A 1 90 ? -7.490 4.631 14.733 1.00 92.38 90 ASN A CA 1
ATOM 690 C C . ASN A 1 90 ? -7.052 3.507 15.685 1.00 92.38 90 ASN A C 1
ATOM 692 O O . ASN A 1 90 ? -6.712 2.417 15.245 1.00 92.38 90 ASN A O 1
ATOM 696 N N . ARG A 1 91 ? -7.176 3.727 17.001 1.00 91.31 91 ARG A N 1
ATOM 697 C CA . ARG A 1 91 ? -6.841 2.746 18.055 1.00 91.31 91 ARG A CA 1
ATOM 698 C C . ARG A 1 91 ? -7.663 1.448 18.004 1.00 91.31 91 ARG A C 1
ATOM 700 O O . ARG A 1 91 ? -7.237 0.422 18.538 1.00 91.31 91 ARG A O 1
ATOM 707 N N . ALA A 1 92 ? -8.869 1.483 17.438 1.00 88.56 92 ALA A N 1
ATOM 708 C CA . ALA A 1 92 ? -9.659 0.270 17.232 1.00 88.56 92 ALA A CA 1
ATOM 709 C C . ALA A 1 92 ? -9.084 -0.582 16.088 1.00 88.56 92 ALA A C 1
ATOM 711 O O . ALA A 1 92 ? -9.146 -1.808 16.152 1.00 88.56 92 ALA A O 1
ATOM 712 N N . GLN A 1 93 ? -8.483 0.073 15.097 1.00 87.56 93 GLN A N 1
ATOM 713 C CA . GLN A 1 93 ? -7.764 -0.520 13.972 1.00 87.56 93 GLN A CA 1
ATOM 714 C C . GLN A 1 93 ? -6.253 -0.308 14.194 1.00 87.56 93 GLN A C 1
ATOM 716 O O . GLN A 1 93 ? -5.794 -0.391 15.334 1.00 87.56 93 GLN A O 1
ATOM 721 N N . GLY A 1 94 ? -5.475 -0.088 13.134 1.00 88.44 94 GLY A N 1
ATOM 722 C CA . GLY A 1 94 ? -4.039 0.195 13.229 1.00 88.44 94 GLY A CA 1
ATOM 723 C C . GLY A 1 94 ? -3.156 -0.728 12.394 1.00 88.44 94 GLY A C 1
ATOM 724 O O . GLY A 1 94 ? -1.943 -0.540 12.365 1.00 88.44 94 GLY A O 1
ATOM 725 N N . ALA A 1 95 ? -3.737 -1.713 11.705 1.00 92.50 95 ALA A N 1
ATOM 726 C CA . ALA A 1 95 ? -2.997 -2.627 10.846 1.00 92.50 95 ALA A CA 1
ATOM 727 C C . ALA A 1 95 ? -3.673 -2.797 9.483 1.00 92.50 95 ALA A C 1
ATOM 729 O O . ALA A 1 95 ? -4.897 -2.914 9.382 1.00 92.50 95 ALA A O 1
ATOM 730 N N . LEU A 1 96 ? -2.844 -2.847 8.443 1.00 93.81 96 LEU A N 1
ATOM 731 C CA . LEU A 1 96 ? -3.251 -3.026 7.056 1.00 93.81 96 LEU A CA 1
ATOM 732 C C . LEU A 1 96 ? -2.442 -4.162 6.429 1.00 93.81 96 LEU A C 1
ATOM 734 O O . LEU A 1 96 ? -1.216 -4.186 6.528 1.00 93.81 96 LEU A O 1
ATOM 738 N N . LEU A 1 97 ? -3.134 -5.078 5.763 1.00 94.19 97 LEU A N 1
ATOM 739 C CA . LEU A 1 97 ? -2.552 -6.029 4.829 1.00 94.19 97 LEU A CA 1
ATOM 740 C C . LEU A 1 97 ? -2.798 -5.488 3.425 1.00 94.19 97 LEU A C 1
ATOM 742 O O . LEU A 1 97 ? -3.945 -5.352 3.020 1.00 94.19 97 LEU A O 1
ATOM 746 N N . ILE A 1 98 ? -1.734 -5.156 2.704 1.00 94.12 98 ILE A N 1
ATOM 747 C CA . ILE A 1 98 ? -1.843 -4.503 1.399 1.00 94.12 98 ILE A CA 1
ATOM 748 C C . ILE A 1 98 ? -1.425 -5.486 0.318 1.00 94.12 98 ILE A C 1
ATOM 750 O O . ILE A 1 98 ? -0.377 -6.123 0.412 1.00 94.12 98 ILE A O 1
ATOM 754 N N . SER A 1 99 ? -2.257 -5.624 -0.705 1.00 93.12 99 SER A N 1
ATOM 755 C CA . SER A 1 99 ? -2.020 -6.505 -1.845 1.00 93.12 99 SER A CA 1
ATOM 756 C C . SER A 1 99 ? -2.464 -5.820 -3.131 1.00 93.12 99 SER A C 1
ATOM 758 O O . SER A 1 99 ? -3.302 -4.922 -3.109 1.00 93.12 99 SER A O 1
ATOM 760 N N . ALA A 1 100 ? -1.879 -6.213 -4.256 1.00 92.69 100 ALA A N 1
ATOM 761 C CA . ALA A 1 100 ? -2.233 -5.695 -5.569 1.00 92.69 100 ALA A CA 1
ATOM 762 C C . ALA A 1 100 ? -2.484 -6.863 -6.515 1.00 92.69 100 ALA A C 1
ATOM 764 O O . ALA A 1 100 ? -1.653 -7.766 -6.624 1.00 92.69 100 ALA A O 1
ATOM 765 N N . GLU A 1 101 ? -3.631 -6.851 -7.187 1.00 92.00 101 GLU A N 1
ATOM 766 C CA . GLU A 1 101 ? -3.974 -7.887 -8.154 1.00 92.00 101 GLU A CA 1
ATOM 767 C C . GLU A 1 101 ? -2.982 -7.877 -9.326 1.00 92.00 101 GLU A C 1
ATOM 769 O O . GLU A 1 101 ? -2.818 -6.871 -10.021 1.00 92.00 101 GLU A O 1
ATOM 774 N N . GLY A 1 102 ? -2.325 -9.017 -9.549 1.00 87.62 102 GLY A N 1
ATOM 775 C CA . GLY A 1 102 ? -1.326 -9.199 -10.603 1.00 87.62 102 GLY A CA 1
ATOM 776 C C . GLY A 1 102 ? 0.120 -8.894 -10.201 1.00 87.62 102 GLY A C 1
ATOM 777 O O . GLY A 1 102 ? 0.976 -8.883 -11.084 1.00 87.62 102 GLY A O 1
ATOM 778 N N . ILE A 1 103 ? 0.404 -8.638 -8.915 1.00 87.94 103 ILE A N 1
ATOM 779 C CA . ILE A 1 103 ? 1.767 -8.624 -8.356 1.00 87.94 103 ILE A CA 1
ATOM 780 C C . ILE A 1 103 ? 1.878 -9.739 -7.309 1.00 87.94 103 ILE A C 1
ATOM 782 O O . ILE A 1 103 ? 1.653 -9.515 -6.118 1.00 87.94 103 ILE A O 1
ATOM 786 N N . ASP A 1 104 ? 2.216 -10.943 -7.758 1.00 90.19 104 ASP A N 1
ATOM 787 C CA . ASP A 1 104 ? 2.259 -12.158 -6.937 1.00 90.19 104 ASP A CA 1
ATOM 788 C C . ASP A 1 104 ? 3.523 -13.012 -7.144 1.00 90.19 104 ASP A C 1
ATOM 790 O O . ASP A 1 104 ? 3.813 -13.873 -6.310 1.00 90.19 104 ASP A O 1
ATOM 794 N N . ASP A 1 105 ? 4.327 -12.734 -8.175 1.00 91.19 105 ASP A N 1
ATOM 795 C CA . ASP A 1 105 ? 5.545 -13.492 -8.469 1.00 91.19 105 ASP A CA 1
ATOM 796 C C . ASP A 1 105 ? 6.843 -12.781 -8.038 1.00 91.19 105 ASP A C 1
ATOM 798 O O . ASP A 1 105 ? 6.961 -11.553 -8.021 1.00 91.19 105 ASP A O 1
ATOM 802 N N . VAL A 1 106 ? 7.877 -13.570 -7.726 1.00 88.00 106 VAL A N 1
ATOM 803 C CA . VAL A 1 106 ? 9.200 -13.066 -7.316 1.00 88.00 106 VAL A CA 1
ATOM 804 C C . VAL A 1 106 ? 9.894 -12.280 -8.435 1.00 88.00 106 VAL A C 1
ATOM 806 O O . VAL A 1 106 ? 10.673 -11.369 -8.141 1.00 88.00 106 VAL A O 1
ATOM 809 N N . ALA A 1 107 ? 9.610 -12.575 -9.706 1.00 87.25 107 ALA A N 1
ATOM 810 C CA . ALA A 1 107 ? 10.109 -11.796 -10.837 1.00 87.25 107 ALA A CA 1
ATOM 811 C C . ALA A 1 107 ? 9.661 -10.326 -10.770 1.00 87.25 107 ALA A C 1
ATOM 813 O O . ALA A 1 107 ? 10.359 -9.456 -11.285 1.00 87.25 107 ALA A O 1
ATOM 814 N N . GLN A 1 108 ? 8.557 -10.041 -10.071 1.00 86.75 108 GLN A N 1
ATOM 815 C CA . GLN A 1 108 ? 7.977 -8.708 -9.909 1.00 86.75 108 GLN A CA 1
ATOM 816 C C . GLN A 1 108 ? 8.452 -7.999 -8.626 1.00 86.75 108 GLN A C 1
ATOM 818 O O . GLN A 1 108 ? 7.807 -7.085 -8.103 1.00 86.75 108 GLN A O 1
ATOM 823 N N . ALA A 1 109 ? 9.590 -8.418 -8.060 1.00 86.00 109 ALA A N 1
ATOM 824 C CA . ALA A 1 109 ? 10.110 -7.853 -6.816 1.00 86.00 109 ALA A CA 1
ATOM 825 C C . ALA A 1 109 ? 10.381 -6.337 -6.902 1.00 86.00 109 ALA A C 1
ATOM 827 O O . ALA A 1 109 ? 10.363 -5.642 -5.882 1.00 86.00 109 ALA A O 1
ATOM 828 N N . GLU A 1 110 ? 10.672 -5.798 -8.088 1.00 85.44 110 GLU A N 1
ATOM 829 C CA . GLU A 1 110 ? 10.826 -4.352 -8.272 1.00 85.44 110 GLU A CA 1
ATOM 830 C C . GLU A 1 110 ? 9.493 -3.613 -8.160 1.00 85.44 110 GLU A C 1
ATOM 832 O O . GLU A 1 110 ? 9.422 -2.596 -7.470 1.00 85.44 110 GLU A O 1
ATOM 837 N N . GLU A 1 111 ? 8.439 -4.143 -8.770 1.00 87.38 111 GLU A N 1
ATOM 838 C CA . GLU A 1 111 ? 7.071 -3.637 -8.699 1.00 87.38 111 GLU A CA 1
ATOM 839 C C . GLU A 1 111 ? 6.551 -3.681 -7.260 1.00 87.38 111 GLU A C 1
ATOM 841 O O . GLU A 1 111 ? 6.017 -2.682 -6.777 1.00 87.38 111 GLU A O 1
ATOM 846 N N . MET A 1 112 ? 6.805 -4.777 -6.536 1.00 90.19 112 MET A N 1
ATOM 847 C CA . MET A 1 112 ? 6.458 -4.905 -5.115 1.00 90.19 112 MET A CA 1
ATOM 848 C C . MET A 1 112 ? 7.087 -3.795 -4.273 1.00 90.19 112 MET A C 1
ATOM 850 O O . MET A 1 112 ? 6.413 -3.170 -3.452 1.00 90.19 112 MET A O 1
ATOM 854 N N . VAL A 1 113 ? 8.378 -3.505 -4.480 1.00 89.69 113 VAL A N 1
ATOM 855 C CA . VAL A 1 113 ? 9.026 -2.436 -3.711 1.00 89.69 113 VAL A CA 1
ATOM 856 C C . VAL A 1 113 ? 8.530 -1.062 -4.145 1.00 89.69 113 VAL A C 1
ATOM 858 O O . VAL A 1 113 ? 8.337 -0.215 -3.278 1.00 89.69 113 VAL A O 1
ATOM 861 N N . LYS A 1 114 ? 8.260 -0.823 -5.435 1.00 88.62 114 LYS A N 1
ATOM 862 C CA . LYS A 1 114 ? 7.654 0.439 -5.897 1.00 88.62 114 LYS A CA 1
ATOM 863 C C . LYS A 1 114 ? 6.295 0.672 -5.236 1.00 88.62 114 LYS A C 1
ATOM 865 O O . LYS A 1 114 ? 6.067 1.766 -4.728 1.00 88.62 114 LYS A O 1
ATOM 870 N N . LEU A 1 115 ? 5.443 -0.352 -5.181 1.00 91.38 115 LEU A N 1
ATOM 871 C CA . LEU A 1 115 ? 4.133 -0.291 -4.535 1.00 91.38 115 LEU A CA 1
ATOM 872 C C . LEU A 1 115 ? 4.259 -0.006 -3.032 1.00 91.38 115 LEU A C 1
ATOM 874 O O . LEU A 1 115 ? 3.668 0.948 -2.531 1.00 91.38 115 LEU A O 1
ATOM 878 N N . ALA A 1 116 ? 5.077 -0.783 -2.317 1.00 92.12 116 ALA A N 1
ATOM 879 C CA . ALA A 1 116 ? 5.288 -0.591 -0.882 1.00 92.12 116 ALA A CA 1
ATOM 880 C C . ALA A 1 116 ? 5.866 0.799 -0.570 1.00 92.12 116 ALA A C 1
ATOM 882 O O . ALA A 1 116 ? 5.447 1.465 0.375 1.00 92.12 116 ALA A O 1
ATOM 883 N N . THR A 1 117 ? 6.795 1.262 -1.406 1.00 91.25 117 THR A N 1
ATOM 884 C CA . THR A 1 117 ? 7.403 2.590 -1.305 1.00 91.25 117 THR A CA 1
ATOM 885 C C . THR A 1 117 ? 6.367 3.692 -1.515 1.00 91.25 117 THR A C 1
ATOM 887 O O . THR A 1 117 ? 6.362 4.651 -0.745 1.00 91.25 117 THR A O 1
ATOM 890 N N . ALA A 1 118 ? 5.481 3.543 -2.507 1.00 91.50 118 ALA A N 1
ATOM 891 C CA . ALA A 1 118 ? 4.395 4.479 -2.791 1.00 91.50 118 ALA A CA 1
ATOM 892 C C . ALA A 1 118 ? 3.494 4.661 -1.566 1.00 91.50 118 ALA A C 1
ATOM 894 O O . ALA A 1 118 ? 3.306 5.775 -1.087 1.00 91.50 118 ALA A O 1
ATOM 895 N N . VAL A 1 119 ? 3.004 3.547 -1.020 1.00 94.00 119 VAL A N 1
ATOM 896 C CA . VAL A 1 119 ? 2.109 3.533 0.139 1.00 94.00 119 VAL A CA 1
ATOM 897 C C . VAL A 1 119 ? 2.797 4.110 1.376 1.00 94.00 119 VAL A C 1
ATOM 899 O O . VAL A 1 119 ? 2.239 4.982 2.038 1.00 94.00 119 VAL A O 1
ATOM 902 N N . ALA A 1 120 ? 4.021 3.667 1.682 1.00 93.06 120 ALA A N 1
ATOM 903 C CA . ALA A 1 120 ? 4.756 4.139 2.856 1.00 93.06 120 ALA A CA 1
ATOM 904 C C . ALA A 1 120 ? 4.997 5.656 2.819 1.00 93.06 120 ALA A C 1
ATOM 906 O O . ALA A 1 120 ? 4.947 6.316 3.857 1.00 93.06 120 ALA A O 1
ATOM 907 N N . HIS A 1 121 ? 5.214 6.219 1.627 1.00 91.81 121 HIS A N 1
ATOM 908 C CA . HIS A 1 121 ? 5.491 7.645 1.467 1.00 91.81 121 HIS A CA 1
ATOM 909 C C . HIS A 1 121 ? 4.253 8.521 1.260 1.00 91.81 121 HIS A C 1
ATOM 911 O O . HIS A 1 121 ? 4.370 9.744 1.259 1.00 91.81 121 HIS A O 1
ATOM 917 N N . LEU A 1 122 ? 3.065 7.919 1.158 1.00 91.75 122 LEU A N 1
ATOM 918 C CA . LEU A 1 122 ? 1.800 8.639 1.312 1.00 91.75 122 LEU A CA 1
ATOM 919 C C . LEU A 1 122 ? 1.503 8.967 2.777 1.00 91.75 122 LEU A C 1
ATOM 921 O O . LEU A 1 122 ? 0.913 10.008 3.057 1.00 91.75 122 LEU A O 1
ATOM 925 N N . ILE A 1 123 ? 1.920 8.100 3.703 1.00 93.56 123 ILE A N 1
ATOM 926 C CA . ILE A 1 123 ? 1.674 8.264 5.145 1.00 93.56 123 ILE A CA 1
ATOM 927 C C . ILE A 1 123 ? 2.842 8.913 5.895 1.00 93.56 123 ILE A C 1
ATOM 929 O O . ILE A 1 123 ? 2.645 9.464 6.975 1.00 93.56 123 ILE A O 1
ATOM 933 N N . GLY A 1 124 ? 4.064 8.838 5.363 1.00 90.69 124 GLY A N 1
ATOM 934 C CA . GLY A 1 124 ? 5.248 9.322 6.065 1.00 90.69 124 GLY A CA 1
ATOM 935 C C . GLY A 1 124 ? 6.535 9.166 5.266 1.00 90.69 124 GLY A C 1
ATOM 936 O O . GLY A 1 124 ? 6.560 9.343 4.054 1.00 90.69 124 GLY A O 1
ATOM 937 N N . ARG A 1 125 ? 7.640 8.874 5.954 1.00 90.31 125 ARG A N 1
ATOM 938 C CA . ARG A 1 125 ? 8.956 8.671 5.338 1.00 90.31 125 ARG A CA 1
ATOM 939 C C . ARG A 1 125 ? 9.593 7.401 5.884 1.00 90.31 125 ARG A C 1
ATOM 941 O O . ARG A 1 125 ? 9.655 7.221 7.098 1.00 90.31 125 ARG A O 1
ATOM 948 N N . SER A 1 126 ? 10.127 6.564 4.999 1.00 89.25 126 SER A N 1
ATOM 949 C CA . SER A 1 126 ? 10.958 5.428 5.405 1.00 89.25 126 SER A CA 1
ATOM 950 C C . SER A 1 126 ? 12.351 5.903 5.827 1.00 89.25 126 SER A C 1
ATOM 952 O O . SER A 1 126 ? 13.001 6.693 5.134 1.00 89.25 126 SER A O 1
ATOM 954 N N . ASN A 1 127 ? 12.810 5.422 6.981 1.00 90.38 127 ASN A N 1
ATOM 955 C CA . ASN A 1 127 ? 14.132 5.737 7.514 1.00 90.38 127 ASN A CA 1
ATOM 956 C C . ASN A 1 127 ? 15.238 4.944 6.807 1.00 90.38 127 ASN A C 1
ATOM 958 O O . ASN A 1 127 ? 14.977 3.986 6.084 1.00 90.38 127 ASN A O 1
ATOM 962 N N . TYR A 1 128 ? 16.484 5.365 7.024 1.00 89.25 128 TYR A N 1
ATOM 963 C CA . TYR A 1 128 ? 17.663 4.653 6.542 1.00 89.25 128 TYR A CA 1
ATOM 964 C C . TYR A 1 128 ? 17.846 3.322 7.285 1.00 89.25 128 TYR A C 1
ATOM 966 O O . TYR A 1 128 ? 17.804 3.285 8.514 1.00 89.25 128 TYR A O 1
ATOM 974 N N . ASP A 1 129 ? 18.088 2.253 6.532 1.00 88.69 129 ASP A N 1
ATOM 975 C CA . ASP A 1 129 ? 18.368 0.909 7.022 1.00 88.69 129 ASP A CA 1
ATOM 976 C C . ASP A 1 129 ? 19.867 0.596 6.861 1.00 88.69 129 ASP A C 1
ATOM 978 O O . ASP A 1 129 ? 20.425 0.607 5.759 1.00 88.69 129 ASP A O 1
ATOM 982 N N . ALA A 1 130 ? 20.527 0.294 7.981 1.00 91.81 130 ALA A N 1
ATOM 983 C CA . ALA A 1 130 ? 21.966 0.045 8.028 1.00 91.81 130 ALA A CA 1
ATOM 984 C C . ALA A 1 130 ? 22.401 -1.292 7.395 1.00 91.81 130 ALA A C 1
ATOM 986 O O . ALA A 1 130 ? 23.561 -1.427 7.017 1.00 91.81 130 ALA A O 1
ATOM 987 N N . MET A 1 131 ? 21.505 -2.274 7.260 1.00 92.38 131 MET A N 1
ATOM 988 C CA . MET A 1 131 ? 21.825 -3.595 6.702 1.00 92.38 131 MET A CA 1
ATOM 989 C C . MET A 1 131 ? 21.904 -3.576 5.174 1.00 92.38 131 MET A C 1
ATOM 991 O O . MET A 1 131 ? 22.621 -4.376 4.578 1.00 92.38 131 MET A O 1
ATOM 995 N N . SER A 1 132 ? 21.159 -2.673 4.536 1.00 86.50 132 SER A N 1
ATOM 996 C CA . SER A 1 132 ? 21.119 -2.522 3.074 1.00 86.50 132 SER A CA 1
ATOM 997 C C . SER A 1 132 ? 21.838 -1.271 2.564 1.00 86.50 132 SER A C 1
ATOM 999 O O . SER A 1 132 ? 22.158 -1.182 1.377 1.00 86.50 132 SER A O 1
ATOM 1001 N N . GLY A 1 133 ? 22.060 -0.285 3.437 1.00 85.75 133 GLY A N 1
ATOM 1002 C CA . GLY A 1 133 ? 22.544 1.037 3.052 1.00 85.75 133 GLY A CA 1
ATOM 1003 C C . GLY A 1 133 ? 21.531 1.849 2.234 1.00 85.75 133 GLY A C 1
ATOM 1004 O O . GLY A 1 133 ? 21.921 2.741 1.480 1.00 85.75 133 GLY A O 1
ATOM 1005 N N . GLN A 1 134 ? 20.242 1.508 2.323 1.00 85.75 134 GLN A N 1
ATOM 1006 C CA . GLN A 1 134 ? 19.118 2.124 1.604 1.00 85.75 134 GLN A CA 1
ATOM 1007 C C . GLN A 1 134 ? 17.936 2.336 2.568 1.00 85.75 134 GLN A C 1
ATOM 1009 O O . GLN A 1 134 ? 18.038 2.017 3.744 1.00 85.75 134 GLN A O 1
ATOM 1014 N N . TYR A 1 135 ? 16.795 2.862 2.105 1.00 87.25 135 TYR A N 1
ATOM 1015 C CA . TYR A 1 135 ? 15.580 2.977 2.941 1.00 87.25 135 TYR A CA 1
ATOM 1016 C C . TYR A 1 135 ? 14.729 1.698 3.008 1.00 87.25 135 TYR A C 1
ATOM 1018 O O . TYR A 1 135 ? 13.687 1.676 3.660 1.00 87.25 135 TYR A O 1
ATOM 1026 N N . TYR A 1 136 ? 15.130 0.648 2.290 1.00 88.31 136 TYR A N 1
ATOM 1027 C CA . TYR A 1 136 ? 14.489 -0.661 2.320 1.00 88.31 136 TYR A CA 1
ATOM 1028 C C . TYR A 1 136 ? 15.554 -1.750 2.232 1.00 88.31 136 TYR A C 1
ATOM 1030 O O . TYR A 1 136 ? 16.547 -1.599 1.521 1.00 88.31 136 TYR A O 1
ATOM 1038 N N . ALA A 1 137 ? 15.309 -2.875 2.896 1.00 88.50 137 ALA A N 1
ATOM 1039 C CA . ALA A 1 137 ? 16.161 -4.052 2.834 1.00 88.50 137 ALA A CA 1
ATOM 1040 C C . ALA A 1 137 ? 15.400 -5.242 2.238 1.00 88.50 137 ALA A C 1
ATOM 1042 O O . ALA A 1 137 ? 14.189 -5.381 2.409 1.00 88.50 137 ALA A O 1
ATOM 1043 N N . ARG A 1 138 ? 16.117 -6.116 1.524 1.00 90.00 138 ARG A N 1
ATOM 1044 C CA . ARG A 1 138 ? 15.591 -7.386 1.004 1.00 90.00 138 ARG A CA 1
ATOM 1045 C C . ARG A 1 138 ? 16.402 -8.525 1.603 1.00 90.00 138 ARG A C 1
ATOM 1047 O O . ARG A 1 138 ? 17.618 -8.566 1.435 1.00 90.00 138 ARG A O 1
ATOM 1054 N N . PHE A 1 139 ? 15.726 -9.467 2.253 1.00 90.25 139 PHE A N 1
ATOM 1055 C CA . PHE A 1 139 ? 16.361 -10.631 2.865 1.00 90.25 139 PHE A CA 1
ATOM 1056 C C . PHE A 1 139 ? 15.928 -11.908 2.156 1.00 90.25 139 PHE A C 1
ATOM 1058 O O . PHE A 1 139 ? 14.751 -12.103 1.863 1.00 90.25 139 PHE A O 1
ATOM 1065 N N . ARG A 1 140 ? 16.886 -12.802 1.902 1.00 88.75 140 ARG A N 1
ATOM 1066 C CA . ARG A 1 140 ? 16.619 -14.153 1.402 1.00 88.75 140 ARG A CA 1
ATOM 1067 C C . ARG A 1 140 ? 16.878 -15.144 2.525 1.00 88.75 140 ARG A C 1
ATOM 1069 O O . ARG A 1 140 ? 18.023 -15.364 2.909 1.00 88.75 140 ARG A O 1
ATOM 1076 N N . GLY A 1 141 ? 15.815 -15.742 3.051 1.00 83.81 141 GLY A N 1
ATOM 1077 C CA . GLY A 1 141 ? 15.924 -16.834 4.010 1.00 83.81 141 GLY A CA 1
ATOM 1078 C C . GLY A 1 141 ? 16.178 -18.153 3.284 1.00 83.81 141 GLY A C 1
ATOM 1079 O O . GLY A 1 141 ? 15.308 -18.636 2.568 1.00 83.81 141 GLY A O 1
ATOM 1080 N N . GLN A 1 142 ? 17.349 -18.758 3.478 1.00 81.56 142 GLN A N 1
ATOM 1081 C CA . GLN A 1 142 ? 17.602 -20.146 3.084 1.00 81.56 142 GLN A CA 1
ATOM 1082 C C . GLN A 1 142 ? 17.628 -21.008 4.346 1.00 81.56 142 GLN A C 1
ATOM 1084 O O . GLN A 1 142 ? 18.307 -20.664 5.316 1.00 81.56 142 GLN A O 1
ATOM 1089 N N . LYS A 1 143 ? 16.908 -22.141 4.351 1.00 67.25 143 LYS A N 1
ATOM 1090 C CA . LYS A 1 143 ? 17.010 -23.109 5.452 1.00 67.25 143 LYS A CA 1
ATOM 1091 C C . LYS A 1 143 ? 18.470 -23.543 5.576 1.00 67.25 143 LYS A C 1
ATOM 1093 O O . LYS A 1 143 ? 19.013 -24.163 4.662 1.00 67.25 143 LYS A O 1
ATOM 1098 N N . ARG A 1 144 ? 19.103 -23.239 6.711 1.00 60.12 144 ARG A N 1
ATOM 1099 C CA . ARG A 1 144 ? 20.411 -23.807 7.037 1.00 60.12 144 ARG A CA 1
ATOM 1100 C C . ARG A 1 144 ? 20.233 -25.314 7.197 1.00 60.12 144 ARG A C 1
ATOM 1102 O O . ARG A 1 144 ? 19.632 -25.764 8.169 1.00 60.12 144 ARG A O 1
ATOM 1109 N N . ARG A 1 145 ? 20.763 -26.102 6.256 1.00 60.00 145 ARG A N 1
ATOM 1110 C CA . ARG A 1 145 ? 21.079 -27.506 6.535 1.00 60.00 145 ARG A CA 1
ATOM 1111 C C . ARG A 1 145 ? 22.114 -27.483 7.656 1.00 60.00 145 ARG A C 1
ATOM 1113 O O . ARG A 1 145 ? 23.236 -27.036 7.436 1.00 60.00 145 ARG A O 1
ATOM 1120 N N . GLN A 1 146 ? 21.733 -27.907 8.858 1.00 56.78 146 GLN A N 1
ATOM 1121 C CA . GLN A 1 146 ? 22.709 -28.265 9.880 1.00 56.78 146 GLN A CA 1
ATOM 1122 C C . GLN A 1 146 ? 23.530 -29.423 9.309 1.00 56.78 146 GLN A C 1
ATOM 1124 O O . GLN A 1 146 ? 23.093 -30.571 9.349 1.00 56.78 146 GLN A O 1
ATOM 1129 N N . LEU A 1 147 ? 24.705 -29.138 8.742 1.00 50.91 147 LEU A N 1
ATOM 1130 C CA . LEU A 1 147 ? 25.733 -30.163 8.653 1.00 50.91 147 LEU A CA 1
ATOM 1131 C C . LEU A 1 147 ? 26.111 -30.476 10.100 1.00 50.91 147 LEU A C 1
ATOM 1133 O O . LEU A 1 147 ? 26.897 -29.755 10.712 1.00 50.91 147 LEU A O 1
ATOM 1137 N N . ARG A 1 148 ? 25.524 -31.537 10.667 1.00 47.88 148 ARG A N 1
ATOM 1138 C CA . ARG A 1 148 ? 26.190 -32.250 11.754 1.00 47.88 148 ARG A CA 1
ATOM 1139 C C . ARG A 1 148 ? 27.536 -32.664 11.179 1.00 47.88 148 ARG A C 1
ATOM 1141 O O . ARG A 1 148 ? 27.590 -33.523 10.303 1.00 47.88 148 ARG A O 1
ATOM 1148 N N . GLN A 1 149 ? 28.601 -32.006 11.624 1.00 53.16 149 GLN A N 1
ATOM 1149 C CA . GLN A 1 149 ? 29.938 -32.550 11.488 1.00 53.16 149 GLN A CA 1
ATOM 1150 C C . GLN A 1 149 ? 29.911 -33.889 12.231 1.00 53.16 149 GLN A C 1
ATOM 1152 O O . GLN A 1 149 ? 29.959 -33.930 13.456 1.00 53.16 149 GLN A O 1
ATOM 1157 N N . LEU A 1 150 ? 29.740 -34.988 11.496 1.00 51.09 150 LEU A N 1
ATOM 1158 C CA . LEU A 1 150 ? 30.231 -36.281 11.940 1.00 51.09 150 LEU A CA 1
ATOM 1159 C C . LEU A 1 150 ? 31.745 -36.103 12.000 1.00 51.09 150 LEU A C 1
ATOM 1161 O O . LEU A 1 150 ? 32.428 -36.176 10.982 1.00 51.09 150 LEU A O 1
ATOM 1165 N N . SER A 1 151 ? 32.248 -35.750 13.179 1.00 48.94 151 SER A N 1
ATOM 1166 C CA . SER A 1 151 ? 33.660 -35.855 13.501 1.00 48.94 151 SER A CA 1
ATOM 1167 C C . SER A 1 151 ? 34.060 -37.309 13.259 1.00 48.94 151 SER A C 1
ATOM 1169 O O . SER A 1 151 ? 33.753 -38.182 14.072 1.00 48.94 151 SER A O 1
ATOM 1171 N N . ALA A 1 152 ? 34.675 -37.588 12.112 1.00 58.94 152 ALA A N 1
ATOM 1172 C CA . ALA A 1 152 ? 35.355 -38.853 11.906 1.00 58.94 15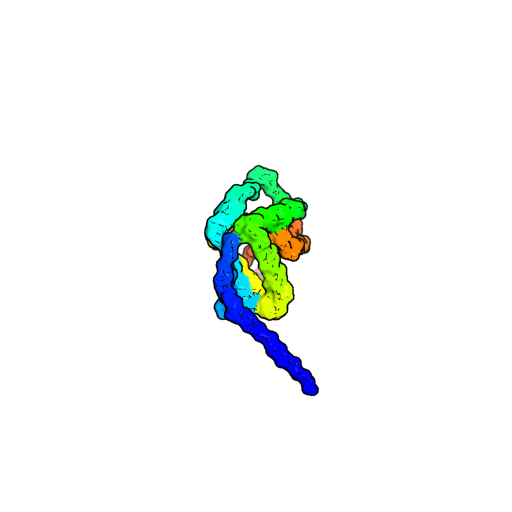2 ALA A CA 1
ATOM 1173 C C . ALA A 1 152 ? 36.456 -38.955 12.978 1.00 58.94 152 ALA A C 1
ATOM 1175 O O . ALA A 1 152 ? 37.186 -37.976 13.174 1.00 58.94 152 ALA A O 1
ATOM 1176 N N . PRO A 1 153 ? 36.566 -40.073 13.716 1.00 55.31 153 PRO A N 1
ATOM 1177 C CA . PRO A 1 153 ? 37.649 -40.242 14.674 1.00 55.31 153 PRO A CA 1
ATOM 1178 C C . PRO A 1 153 ? 38.988 -40.178 13.929 1.00 55.31 153 PRO A C 1
ATOM 1180 O O . PRO A 1 153 ? 39.142 -40.769 12.859 1.00 55.31 153 PRO A O 1
ATOM 1183 N N . ALA A 1 154 ? 39.936 -39.414 14.475 1.00 58.53 154 ALA A N 1
ATOM 1184 C CA . ALA A 1 154 ? 41.270 -39.269 13.904 1.00 58.53 154 ALA A CA 1
ATOM 1185 C C . ALA A 1 154 ? 41.950 -40.648 13.763 1.00 58.53 154 ALA A C 1
ATOM 1187 O O . ALA A 1 154 ? 41.822 -41.474 14.673 1.00 58.53 154 ALA A O 1
ATOM 1188 N N . PRO A 1 155 ? 42.676 -40.915 12.661 1.00 64.69 155 PRO A N 1
ATOM 1189 C CA . PRO A 1 155 ? 43.389 -42.175 12.498 1.00 64.69 155 PRO A CA 1
ATOM 1190 C C . PRO A 1 155 ? 44.482 -42.314 13.573 1.00 64.69 155 PRO A C 1
ATOM 1192 O O . PRO A 1 155 ? 45.091 -41.308 13.960 1.00 64.69 155 PRO A O 1
ATOM 1195 N N . PRO A 1 156 ? 44.744 -43.536 14.074 1.00 58.94 156 PRO A N 1
ATOM 1196 C CA . PRO A 1 156 ? 45.743 -43.751 15.110 1.00 58.94 156 PRO A CA 1
ATOM 1197 C C . PRO A 1 156 ? 47.128 -43.335 14.603 1.00 58.94 156 PRO A C 1
ATOM 1199 O O . PRO A 1 156 ? 47.550 -43.702 13.506 1.00 58.94 156 PRO A O 1
ATOM 1202 N N . ARG A 1 157 ? 47.847 -42.556 15.421 1.00 54.47 157 ARG A N 1
ATOM 1203 C CA . ARG A 1 157 ? 49.266 -42.262 15.205 1.00 54.47 157 ARG A CA 1
ATOM 1204 C C . ARG A 1 157 ? 50.049 -43.564 15.363 1.00 54.47 157 ARG A C 1
ATOM 1206 O O . ARG A 1 157 ? 50.281 -44.000 16.487 1.00 54.47 157 ARG A O 1
ATOM 1213 N N . ASN A 1 158 ? 50.476 -44.159 14.254 1.00 52.47 158 ASN A N 1
ATOM 1214 C CA . ASN A 1 158 ? 51.508 -45.188 14.290 1.00 52.47 158 ASN A CA 1
ATOM 1215 C C . ASN A 1 158 ? 52.822 -44.529 14.715 1.00 52.47 158 ASN A C 1
ATOM 1217 O O . ASN A 1 158 ? 53.441 -43.793 13.950 1.00 52.47 158 ASN A O 1
ATOM 1221 N N . GLY A 1 159 ? 53.212 -44.765 15.966 1.00 54.72 159 GLY A N 1
ATOM 1222 C CA . GLY A 1 159 ? 54.565 -44.516 16.426 1.00 54.72 159 GLY A CA 1
ATOM 1223 C C . GLY A 1 159 ? 55.491 -45.567 15.831 1.00 54.72 159 GLY A C 1
ATOM 1224 O O . GLY A 1 159 ? 55.400 -46.740 16.179 1.00 54.72 159 GLY A O 1
ATOM 1225 N N . THR A 1 160 ? 56.390 -45.150 14.951 1.00 49.09 160 THR A N 1
ATOM 1226 C CA . THR A 1 160 ? 57.628 -45.882 14.688 1.00 49.09 160 THR A CA 1
ATOM 1227 C C . THR A 1 160 ? 58.717 -45.237 15.526 1.00 49.09 160 THR A C 1
ATOM 1229 O O . THR A 1 160 ? 59.214 -44.163 15.196 1.00 49.09 160 THR A O 1
ATOM 1232 N N . ALA A 1 161 ? 59.030 -45.884 16.646 1.00 50.22 161 ALA A N 1
ATOM 1233 C CA . ALA A 1 161 ? 60.335 -45.774 17.268 1.00 50.22 161 ALA A CA 1
ATOM 1234 C C . ALA A 1 161 ? 61.312 -46.576 16.407 1.00 50.22 161 ALA A C 1
ATOM 1236 O O . ALA A 1 161 ? 61.108 -47.781 16.291 1.00 50.22 161 ALA A O 1
ATOM 1237 N N . GLN A 1 162 ? 62.298 -45.906 15.811 1.00 43.97 162 GLN A N 1
ATOM 1238 C CA . GLN A 1 162 ? 63.662 -46.377 15.542 1.00 43.97 162 GLN A CA 1
ATOM 1239 C C . GLN A 1 162 ? 64.556 -45.146 15.400 1.00 43.97 162 GLN A C 1
ATOM 1241 O O . GLN A 1 162 ? 64.119 -44.190 14.721 1.00 43.97 162 GLN A O 1
#

Foldseek 3Di:
DDPPPPPPPCPDCQWDDFQQWIWHADPVDNQEIEIEGEQVLLVCLVVVDPPPPPPPPCQPDPVSLQVLLVSSCVSRVVPLLVVLQVSCPDPSHNHYDYYYPPQDDPVCVVSVVSVVSSNDSSHHDQDQDPVPRTSDDDDDDDPDPPPPPPPDPDDDPPDDDD